Protein AF-A0A0F9IFH1-F1 (afdb_monomer_lite)

Sequence (133 aa):
VVKNIKHHQIDKEGKDSYKFTESGASYSIIKNNNNDYGIFLNVNEDNLKKIVNWVHQGPIQIDILLTEGFRTLDHPTTLCVRNLDEIEQQLNKNVKLISGIICSKNINTNTFSNLPILDIEKNFFKFKDLFQI

Secondary structure (DSSP, 8-state):
-EE---SS-SS-TTSHHHHHHHTT-SEEEEE-TT--EEEEE--SS--HHHHHHHHHTSSS--S---EES-TTSSS-EEEE-SSSHHHHHH--TTEEEEESGGGGS--S-SEETTEEB--TTT-HHHHHHHHT-

Structure (mmCIF, N/CA/C/O backbone):
data_AF-A0A0F9IFH1-F1
#
_entry.id   AF-A0A0F9IFH1-F1
#
loop_
_atom_site.group_PDB
_atom_site.id
_atom_site.type_symbol
_atom_site.label_atom_id
_atom_site.label_alt_id
_atom_site.label_comp_id
_atom_site.label_asym_id
_atom_site.label_entity_id
_atom_site.label_seq_id
_atom_site.pdbx_PDB_ins_code
_atom_site.Cartn_x
_atom_site.Cartn_y
_atom_site.Cartn_z
_atom_site.occupancy
_atom_site.B_iso_or_equiv
_atom_site.auth_seq_id
_atom_site.auth_comp_id
_atom_site.auth_asym_id
_atom_site.auth_atom_id
_atom_site.pdbx_PDB_model_num
ATOM 1 N N . VAL A 1 1 ? 3.547 -5.161 -2.257 1.00 89.81 1 VAL A N 1
ATOM 2 C CA . VAL A 1 1 ? 3.109 -3.845 -1.724 1.00 89.81 1 VAL A CA 1
ATOM 3 C C . VAL A 1 1 ? 3.139 -2.837 -2.858 1.00 89.81 1 VAL A C 1
ATOM 5 O O . VAL A 1 1 ? 4.064 -2.900 -3.656 1.00 89.81 1 VAL A O 1
ATOM 8 N N . VAL A 1 2 ? 2.166 -1.931 -2.939 1.00 90.50 2 VAL A N 1
ATOM 9 C CA . VAL A 1 2 ? 2.166 -0.807 -3.892 1.00 90.50 2 VAL A CA 1
ATOM 10 C C . VAL A 1 2 ? 2.053 0.491 -3.104 1.00 90.50 2 VAL A C 1
ATOM 12 O O . VAL A 1 2 ? 1.183 0.623 -2.247 1.00 90.50 2 VAL A O 1
ATOM 15 N N . LYS A 1 3 ? 2.914 1.465 -3.398 1.00 91.69 3 LYS A N 1
ATOM 16 C CA . LYS A 1 3 ? 2.944 2.758 -2.713 1.00 91.69 3 LYS A CA 1
ATOM 17 C C . LYS A 1 3 ? 2.772 3.895 -3.708 1.00 91.69 3 LYS A C 1
ATOM 19 O O . LYS A 1 3 ? 3.473 3.942 -4.713 1.00 91.69 3 LYS A O 1
ATOM 24 N N . ASN A 1 4 ? 1.873 4.823 -3.401 1.00 89.19 4 ASN A N 1
ATOM 25 C CA . ASN A 1 4 ? 1.722 6.062 -4.148 1.00 89.19 4 ASN A CA 1
ATOM 26 C C . ASN A 1 4 ? 2.716 7.112 -3.628 1.00 89.19 4 ASN A C 1
ATOM 28 O O . ASN A 1 4 ? 2.602 7.569 -2.488 1.00 89.19 4 ASN A O 1
ATOM 32 N N . ILE A 1 5 ? 3.683 7.501 -4.457 1.00 88.38 5 ILE A N 1
ATOM 33 C CA . ILE A 1 5 ? 4.669 8.536 -4.132 1.00 88.38 5 ILE A CA 1
ATOM 34 C C . ILE A 1 5 ? 4.238 9.837 -4.818 1.00 88.38 5 ILE A C 1
ATOM 36 O O . ILE A 1 5 ? 4.383 9.982 -6.025 1.00 88.38 5 ILE A O 1
ATOM 40 N N . LYS A 1 6 ? 3.707 10.792 -4.042 1.00 81.06 6 LYS A N 1
ATOM 41 C CA . LYS A 1 6 ? 3.154 12.053 -4.580 1.00 81.06 6 LYS A CA 1
ATOM 42 C C . LYS A 1 6 ? 4.153 13.203 -4.706 1.00 81.06 6 LYS A C 1
ATOM 44 O O . LYS A 1 6 ? 3.959 14.083 -5.533 1.00 81.06 6 LYS A O 1
ATOM 49 N N . HIS A 1 7 ? 5.169 13.244 -3.844 1.00 79.75 7 HIS A N 1
ATOM 50 C CA . HIS A 1 7 ? 5.979 14.456 -3.640 1.00 79.75 7 HIS A CA 1
ATOM 51 C C . HIS A 1 7 ? 7.437 14.325 -4.085 1.00 79.75 7 HIS A C 1
ATOM 53 O O . HIS A 1 7 ? 8.161 15.318 -4.097 1.00 79.75 7 HIS A O 1
ATOM 59 N N . HIS A 1 8 ? 7.884 13.120 -4.441 1.00 83.25 8 HIS A N 1
ATOM 60 C CA . HIS A 1 8 ? 9.275 12.856 -4.795 1.00 83.25 8 HIS A CA 1
ATOM 61 C C . HIS A 1 8 ? 9.353 11.964 -6.030 1.00 83.25 8 HIS A C 1
ATOM 63 O O . HIS A 1 8 ? 8.489 11.118 -6.248 1.00 83.25 8 HIS A O 1
ATOM 69 N N . GLN A 1 9 ? 10.404 12.145 -6.824 1.00 81.62 9 GLN A N 1
ATOM 70 C CA . GLN A 1 9 ? 10.691 11.257 -7.945 1.00 81.62 9 GLN A CA 1
ATOM 71 C C . GLN A 1 9 ? 11.166 9.893 -7.431 1.00 81.62 9 GLN A C 1
ATOM 73 O O . GLN A 1 9 ? 11.900 9.812 -6.441 1.00 81.62 9 GLN A O 1
ATOM 78 N N . ILE A 1 10 ? 10.718 8.830 -8.103 1.00 85.88 10 ILE A N 1
ATOM 79 C CA . ILE A 1 10 ? 11.100 7.445 -7.793 1.00 85.88 10 ILE A CA 1
ATOM 80 C C . ILE A 1 10 ? 12.553 7.196 -8.203 1.00 85.88 10 ILE A C 1
ATOM 82 O O . ILE A 1 10 ? 13.317 6.607 -7.442 1.00 85.88 10 ILE A O 1
ATOM 86 N N . ASP A 1 11 ? 12.924 7.677 -9.387 1.00 88.50 11 ASP A N 1
ATOM 87 C CA . ASP A 1 11 ? 14.278 7.598 -9.922 1.00 88.50 11 ASP A CA 1
ATOM 88 C C . ASP A 1 11 ? 14.946 8.978 -9.933 1.00 88.50 11 ASP A C 1
ATOM 90 O O . ASP A 1 11 ? 14.267 10.000 -9.822 1.00 88.50 11 ASP A O 1
ATOM 94 N N . LYS A 1 12 ? 16.277 9.014 -10.027 1.00 88.62 12 LYS A N 1
ATOM 95 C CA . LYS A 1 12 ? 17.066 10.248 -9.933 1.00 88.62 12 LYS A CA 1
ATOM 96 C C . LYS A 1 12 ? 18.144 10.329 -11.000 1.00 88.62 12 LYS A C 1
ATOM 98 O O . LYS A 1 12 ? 18.714 9.321 -11.418 1.00 88.62 12 LYS A O 1
ATOM 103 N N . GLU A 1 13 ? 18.491 11.565 -11.335 1.00 88.06 13 GLU A N 1
ATOM 104 C CA . GLU A 1 13 ? 19.612 11.877 -12.211 1.00 88.06 13 GLU A CA 1
ATOM 105 C C . GLU A 1 13 ? 20.908 11.191 -11.743 1.00 88.06 13 GLU A C 1
ATOM 107 O O . GLU A 1 13 ? 21.209 11.103 -10.549 1.00 88.06 13 GLU A O 1
ATOM 112 N N . GLY A 1 14 ? 21.656 10.649 -12.705 1.00 87.81 14 GLY A N 1
ATOM 113 C CA . GLY A 1 14 ? 22.877 9.876 -12.465 1.00 87.81 14 GLY A CA 1
ATOM 114 C C . GLY A 1 14 ? 22.683 8.356 -12.422 1.00 87.81 14 GLY A C 1
ATOM 115 O O . GLY A 1 14 ? 23.678 7.632 -12.441 1.00 87.81 14 GLY A O 1
ATOM 116 N N . LYS A 1 15 ? 21.442 7.848 -12.414 1.00 90.25 15 LYS A N 1
ATOM 117 C CA . LYS A 1 15 ? 21.144 6.414 -12.585 1.00 90.25 15 LYS A CA 1
ATOM 118 C C . LYS A 1 15 ? 20.951 6.047 -14.056 1.00 90.25 15 LYS A C 1
ATOM 120 O O . LYS A 1 15 ? 20.501 6.864 -14.857 1.00 90.25 15 LYS A O 1
ATOM 125 N N . ASP A 1 16 ? 21.274 4.807 -14.414 1.00 90.62 16 ASP A N 1
ATOM 126 C CA . ASP A 1 16 ? 21.099 4.327 -15.792 1.00 90.62 16 ASP A CA 1
ATOM 127 C C . ASP A 1 16 ? 19.617 4.254 -16.182 1.00 90.62 16 ASP A C 1
ATOM 129 O O . ASP A 1 16 ? 19.250 4.694 -17.268 1.00 90.62 16 ASP A O 1
ATOM 133 N N . SER A 1 17 ? 18.749 3.818 -15.265 1.00 91.44 17 SER A N 1
ATOM 134 C CA . SER A 1 17 ? 17.288 3.832 -15.434 1.00 91.44 17 SER A CA 1
ATOM 135 C C . SER A 1 17 ? 16.732 5.232 -15.731 1.00 91.44 17 SER A C 1
ATOM 137 O O . SER A 1 17 ? 15.849 5.385 -16.582 1.00 91.44 17 SER A O 1
ATOM 139 N N . TYR A 1 18 ? 17.318 6.265 -15.121 1.00 92.44 18 TYR A N 1
ATOM 140 C CA . TYR A 1 18 ? 16.954 7.653 -15.377 1.00 92.44 18 TYR A CA 1
ATOM 141 C C . TYR A 1 18 ? 17.364 8.062 -16.794 1.00 92.44 18 TYR A C 1
ATOM 143 O O . TYR A 1 18 ? 16.540 8.565 -17.553 1.00 92.44 18 TYR A O 1
ATOM 151 N N . LYS A 1 19 ? 18.603 7.753 -17.205 1.00 93.56 19 LYS A N 1
ATOM 152 C CA . LYS A 1 19 ? 19.089 8.033 -18.569 1.00 93.56 19 LYS A CA 1
ATOM 153 C C . LYS A 1 19 ? 18.260 7.331 -19.643 1.00 93.56 19 LYS A C 1
ATOM 155 O O . LYS A 1 19 ? 18.017 7.920 -20.694 1.00 93.56 19 LYS A O 1
ATOM 160 N N . PHE A 1 20 ? 17.823 6.093 -19.403 1.00 94.12 20 PHE A N 1
ATOM 161 C CA . PHE A 1 20 ? 16.949 5.375 -20.335 1.00 94.12 20 PHE A CA 1
ATOM 162 C C . PHE A 1 20 ? 15.615 6.100 -20.512 1.00 94.12 20 PHE A C 1
ATOM 164 O O . PHE A 1 20 ? 15.165 6.285 -21.641 1.00 94.12 20 PHE A O 1
ATOM 171 N N . THR A 1 21 ? 15.025 6.557 -19.406 1.00 90.19 21 THR A N 1
ATOM 172 C CA . THR A 1 21 ? 13.766 7.313 -19.415 1.00 90.19 21 THR A CA 1
ATOM 173 C C . THR A 1 21 ? 13.918 8.638 -20.166 1.00 90.19 21 THR A C 1
ATOM 175 O O . THR A 1 21 ? 13.134 8.906 -21.072 1.00 90.19 21 THR A O 1
ATOM 178 N N . GLU A 1 22 ? 14.968 9.413 -19.872 1.00 92.00 22 GLU A N 1
ATOM 179 C CA . GLU A 1 22 ? 15.284 10.673 -20.572 1.00 92.00 22 GLU A CA 1
ATOM 180 C C . GLU A 1 22 ? 15.545 10.465 -22.072 1.00 92.00 22 GLU A C 1
ATOM 182 O O . GLU A 1 22 ? 15.217 11.315 -22.895 1.00 92.00 22 GLU A O 1
ATOM 187 N N . SER A 1 23 ? 16.081 9.302 -22.451 1.00 93.44 23 SER A N 1
ATOM 188 C CA . SER A 1 23 ? 16.292 8.922 -23.856 1.00 93.44 23 SER A CA 1
ATOM 189 C C . SER A 1 23 ? 15.005 8.467 -24.565 1.00 93.44 23 SER A C 1
ATOM 191 O O . SER A 1 23 ? 15.058 8.051 -25.722 1.00 93.44 23 SER A O 1
ATOM 193 N N . GLY A 1 24 ? 13.851 8.524 -23.892 1.00 92.00 24 GLY A N 1
ATOM 194 C CA . GLY A 1 24 ? 12.538 8.199 -24.452 1.00 92.00 24 GLY A CA 1
ATOM 195 C C . GLY A 1 24 ? 12.094 6.747 -24.266 1.00 92.00 24 GLY A C 1
ATOM 196 O O . GLY A 1 24 ? 11.102 6.337 -24.871 1.00 92.00 24 GLY A O 1
ATOM 197 N N . ALA A 1 25 ? 12.784 5.950 -23.444 1.00 92.38 25 ALA A N 1
ATOM 198 C CA . ALA A 1 25 ? 12.334 4.592 -23.161 1.00 92.38 25 ALA A CA 1
ATOM 199 C C . ALA A 1 25 ? 10.997 4.617 -22.401 1.00 92.38 25 ALA A C 1
ATOM 201 O O . ALA A 1 25 ? 10.884 5.187 -21.316 1.00 92.38 25 ALA A O 1
ATOM 202 N N . SER A 1 26 ? 9.981 3.941 -22.941 1.00 90.25 26 SER A N 1
ATOM 203 C CA . SER A 1 26 ? 8.702 3.744 -22.240 1.00 90.25 26 SER A CA 1
ATOM 204 C C . SER A 1 26 ? 8.818 2.750 -21.078 1.00 90.25 26 SER A C 1
ATOM 206 O O . SER A 1 26 ? 7.954 2.698 -20.202 1.00 90.25 26 SER A O 1
ATOM 208 N N . TYR A 1 27 ? 9.876 1.938 -21.080 1.00 90.12 27 TYR A N 1
ATOM 209 C CA . TYR A 1 27 ? 10.105 0.875 -20.117 1.00 90.12 27 TYR A CA 1
ATOM 210 C C . TYR A 1 27 ? 11.593 0.556 -19.986 1.00 90.12 27 TYR A C 1
ATOM 212 O O . TYR A 1 27 ? 12.308 0.519 -20.988 1.00 90.12 27 TYR A O 1
ATOM 220 N N . SER A 1 28 ? 12.050 0.264 -18.769 1.00 92.81 28 SER A N 1
ATOM 221 C CA . SER A 1 28 ? 13.378 -0.302 -18.536 1.00 92.81 28 SER A CA 1
ATOM 222 C C . SER A 1 28 ? 13.371 -1.342 -17.418 1.00 92.81 28 SER A C 1
ATOM 224 O O . SER A 1 28 ? 12.612 -1.247 -16.450 1.00 92.81 28 SER A O 1
ATOM 226 N N . ILE A 1 29 ? 14.243 -2.341 -17.566 1.00 92.19 29 ILE A N 1
ATOM 227 C CA . ILE A 1 29 ? 14.545 -3.337 -16.538 1.00 92.19 29 ILE A CA 1
ATOM 228 C C . ILE A 1 29 ? 16.018 -3.207 -16.187 1.00 92.19 29 ILE A C 1
ATOM 230 O O . ILE A 1 29 ? 16.873 -3.235 -17.072 1.00 92.19 29 ILE A O 1
ATOM 234 N N . ILE A 1 30 ? 16.311 -3.119 -14.895 1.00 92.62 30 ILE A N 1
ATOM 235 C CA . ILE A 1 30 ? 17.670 -3.190 -14.365 1.00 92.62 30 ILE A CA 1
ATOM 236 C C . ILE A 1 30 ? 17.804 -4.395 -13.440 1.00 92.62 30 ILE A C 1
ATOM 238 O O . ILE A 1 30 ? 16.858 -4.774 -12.750 1.00 92.62 30 ILE A O 1
ATOM 242 N N . LYS A 1 31 ? 18.998 -4.984 -13.417 1.00 93.88 31 LYS A N 1
ATOM 243 C CA . LYS A 1 31 ? 19.378 -6.072 -12.517 1.00 93.88 31 LYS A CA 1
ATOM 244 C C . LYS A 1 31 ? 20.736 -5.746 -11.915 1.00 93.88 31 LYS A C 1
ATOM 246 O O . LYS A 1 31 ? 21.649 -5.384 -12.653 1.00 93.88 31 LYS A O 1
ATOM 251 N N . ASN A 1 32 ? 20.887 -5.900 -10.604 1.00 92.44 32 ASN A N 1
ATOM 252 C CA . ASN A 1 32 ? 22.193 -5.782 -9.954 1.00 92.44 32 ASN A CA 1
ATOM 253 C C . ASN A 1 32 ? 22.831 -7.164 -9.684 1.00 92.44 32 ASN A C 1
ATOM 255 O O . ASN A 1 32 ? 22.258 -8.226 -9.961 1.00 92.44 32 ASN A O 1
ATOM 259 N N . ASN A 1 33 ? 24.037 -7.151 -9.114 1.00 95.00 33 ASN A N 1
ATOM 260 C CA . ASN A 1 33 ? 24.780 -8.371 -8.777 1.00 95.00 33 ASN A CA 1
ATOM 261 C C . ASN A 1 33 ? 24.158 -9.169 -7.618 1.00 95.00 33 ASN A C 1
ATOM 263 O O . ASN A 1 33 ? 24.457 -10.350 -7.475 1.00 95.00 33 ASN A O 1
ATOM 267 N N . ASN A 1 34 ? 23.257 -8.560 -6.845 1.00 95.75 34 ASN A N 1
ATOM 268 C CA . ASN A 1 34 ? 22.519 -9.215 -5.764 1.00 95.75 34 ASN A CA 1
ATOM 269 C C . ASN A 1 34 ? 21.222 -9.884 -6.256 1.00 95.75 34 ASN A C 1
ATOM 271 O O . ASN A 1 34 ? 20.474 -10.428 -5.452 1.00 95.75 34 ASN A O 1
ATOM 275 N N . ASN A 1 35 ? 20.968 -9.879 -7.572 1.00 90.94 35 ASN A N 1
ATOM 276 C CA . ASN A 1 35 ? 19.716 -10.326 -8.190 1.00 90.94 35 ASN A CA 1
ATOM 277 C C . ASN A 1 35 ? 18.491 -9.499 -7.774 1.00 90.94 35 ASN A C 1
ATOM 279 O O . ASN A 1 35 ? 17.366 -9.990 -7.856 1.00 90.94 35 ASN A O 1
ATOM 283 N N . ASP A 1 36 ? 18.696 -8.236 -7.403 1.00 91.50 36 ASP A N 1
ATOM 284 C CA . ASP A 1 36 ? 17.603 -7.282 -7.274 1.00 91.50 36 ASP A CA 1
ATOM 285 C C . ASP A 1 36 ? 17.218 -6.785 -8.664 1.00 91.50 36 ASP A C 1
ATOM 287 O O . ASP A 1 36 ? 18.080 -6.38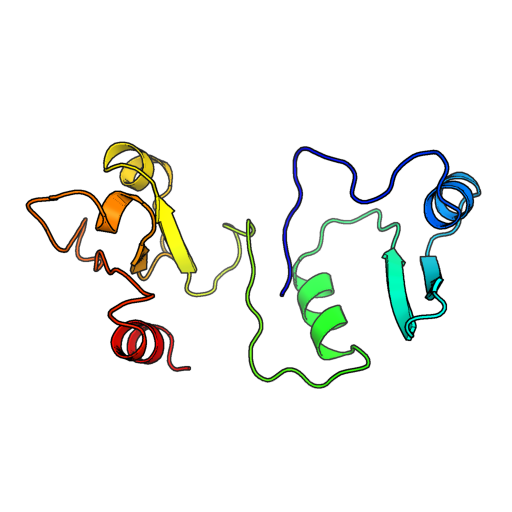2 -9.456 1.00 91.50 36 ASP A O 1
ATOM 291 N N . TYR A 1 37 ? 15.917 -6.794 -8.938 1.00 91.50 37 TYR A N 1
ATOM 292 C CA . TYR A 1 37 ? 15.345 -6.305 -10.185 1.00 91.50 37 TYR A CA 1
ATOM 293 C C . TYR A 1 37 ? 14.610 -4.991 -9.937 1.00 91.50 37 TYR A C 1
ATOM 295 O O . TYR A 1 37 ? 13.807 -4.877 -9.011 1.00 91.50 37 TYR A O 1
ATOM 303 N N . GLY A 1 38 ? 14.873 -4.006 -10.790 1.00 91.31 38 GLY A N 1
ATOM 304 C CA . GLY A 1 38 ? 14.128 -2.755 -10.857 1.00 91.31 38 GLY A CA 1
ATOM 305 C C . GLY A 1 38 ? 13.381 -2.684 -12.177 1.00 91.31 38 GLY A C 1
ATOM 306 O O . GLY A 1 38 ? 13.966 -2.927 -13.231 1.00 91.31 38 GLY A O 1
ATOM 307 N N . ILE A 1 39 ? 12.096 -2.355 -12.116 1.00 90.25 39 ILE A N 1
ATOM 308 C CA . ILE A 1 39 ? 11.262 -2.146 -13.293 1.00 90.25 39 ILE A CA 1
ATOM 309 C C . ILE A 1 39 ? 10.767 -0.703 -13.263 1.00 90.25 39 ILE A C 1
ATOM 311 O O . ILE A 1 39 ? 10.079 -0.310 -12.322 1.00 90.25 39 ILE A O 1
ATOM 315 N N . PHE A 1 40 ? 11.095 0.065 -14.300 1.00 90.62 40 PHE A N 1
ATOM 316 C CA . PHE A 1 40 ? 10.643 1.445 -14.459 1.00 90.62 40 PHE A CA 1
ATOM 317 C C . PHE A 1 40 ? 9.737 1.538 -15.677 1.00 90.62 40 PHE A C 1
ATOM 319 O O . PHE A 1 40 ? 10.102 1.131 -16.779 1.00 90.62 40 PHE A O 1
ATOM 326 N N . LEU A 1 41 ? 8.540 2.068 -15.456 1.00 88.06 41 LEU A N 1
ATOM 327 C CA . LEU A 1 41 ? 7.501 2.247 -16.459 1.00 88.06 41 LEU A CA 1
ATOM 328 C C . LEU A 1 41 ? 7.233 3.744 -16.586 1.00 88.06 41 LEU A C 1
ATOM 330 O O . LEU A 1 41 ? 6.882 4.384 -15.594 1.00 88.06 41 LEU A O 1
ATOM 334 N N . ASN A 1 42 ? 7.374 4.287 -17.792 1.00 85.62 42 ASN A N 1
ATOM 335 C CA . ASN A 1 42 ? 6.953 5.649 -18.089 1.00 85.62 42 ASN A CA 1
ATOM 336 C C . ASN A 1 42 ? 5.556 5.595 -18.714 1.00 85.62 42 ASN A C 1
ATOM 338 O O . ASN A 1 42 ? 5.388 5.171 -19.859 1.00 85.62 42 ASN A O 1
ATOM 342 N N . VAL A 1 43 ? 4.542 5.944 -17.924 1.00 82.00 43 VAL A N 1
ATOM 343 C CA . VAL A 1 43 ? 3.130 5.771 -18.279 1.00 82.00 43 VAL A CA 1
ATOM 344 C C . VAL A 1 43 ? 2.436 7.120 -18.212 1.00 82.00 43 VAL A C 1
ATOM 346 O O . VAL A 1 43 ? 2.424 7.765 -17.170 1.00 82.00 43 VAL A O 1
ATOM 349 N N . ASN A 1 44 ? 1.809 7.519 -19.316 1.00 74.25 44 ASN A N 1
ATOM 350 C CA . ASN A 1 44 ? 1.144 8.821 -19.432 1.00 74.25 44 ASN A CA 1
ATOM 351 C C . ASN A 1 44 ? -0.246 8.865 -18.770 1.00 74.25 44 ASN A C 1
ATOM 353 O O . ASN A 1 44 ? -0.895 9.907 -18.772 1.00 74.25 44 ASN A O 1
ATOM 357 N N . GLU A 1 45 ? -0.723 7.745 -18.222 1.00 76.81 45 GLU A N 1
ATOM 358 C CA . GLU A 1 45 ? -2.040 7.634 -17.595 1.00 76.81 45 GLU A CA 1
ATOM 359 C C . GLU A 1 45 ? -1.923 7.080 -16.176 1.00 76.81 45 GLU A C 1
ATOM 361 O O . GLU A 1 45 ? -1.466 5.950 -15.977 1.00 76.81 45 GLU A O 1
ATOM 366 N N . ASP A 1 46 ? -2.428 7.837 -15.201 1.00 72.12 46 ASP A N 1
ATOM 367 C CA . ASP A 1 46 ? -2.643 7.336 -13.846 1.00 72.12 46 ASP A CA 1
ATOM 368 C C . ASP A 1 46 ? -3.890 6.443 -13.826 1.00 72.12 46 ASP A C 1
ATOM 370 O O . ASP A 1 46 ? -5.030 6.907 -13.744 1.00 72.12 46 ASP A O 1
ATOM 374 N N . ASN A 1 47 ? -3.679 5.134 -13.966 1.00 75.06 47 ASN A N 1
ATOM 375 C CA . ASN A 1 47 ? -4.751 4.154 -13.890 1.00 75.06 47 ASN A CA 1
ATOM 376 C C . ASN A 1 47 ? -4.413 3.072 -12.870 1.00 75.06 47 ASN A C 1
ATOM 378 O O . ASN A 1 47 ? -3.780 2.058 -13.157 1.00 75.06 47 ASN A O 1
ATOM 382 N N . LEU A 1 48 ? -4.923 3.271 -11.664 1.00 76.56 48 LEU A N 1
ATOM 383 C CA . LEU A 1 48 ? -4.717 2.372 -10.543 1.00 76.56 48 LEU A CA 1
ATOM 384 C C . LEU A 1 48 ? -5.200 0.932 -10.784 1.00 76.56 48 LEU A C 1
ATOM 386 O O . LEU A 1 48 ? -4.581 -0.009 -10.290 1.00 76.56 48 LEU A O 1
ATOM 390 N N . LYS A 1 49 ? -6.252 0.731 -11.591 1.00 80.19 49 LYS A N 1
ATOM 391 C CA . LYS A 1 49 ? -6.685 -0.622 -11.985 1.00 80.19 49 LYS A CA 1
ATOM 392 C C . LYS A 1 49 ? -5.604 -1.326 -12.808 1.00 80.19 49 LYS A C 1
ATOM 394 O O . LYS A 1 49 ? -5.407 -2.526 -12.642 1.00 80.19 49 LYS A O 1
ATOM 399 N N . LYS A 1 50 ? -4.866 -0.587 -13.649 1.00 85.25 50 LYS A N 1
ATOM 400 C CA . LYS A 1 50 ? -3.715 -1.140 -14.381 1.00 85.25 50 LYS A CA 1
ATOM 401 C C . LYS A 1 50 ? -2.614 -1.572 -13.416 1.00 85.25 50 LYS A C 1
ATOM 403 O O . LYS A 1 50 ? -2.095 -2.663 -13.588 1.00 85.25 50 LYS A O 1
ATOM 408 N N . ILE A 1 51 ? -2.323 -0.788 -12.374 1.00 86.56 51 ILE A N 1
ATOM 409 C CA . ILE A 1 51 ? -1.298 -1.146 -11.378 1.00 86.56 51 ILE A CA 1
ATOM 410 C C . ILE A 1 51 ? -1.645 -2.462 -10.673 1.00 86.56 51 ILE A C 1
ATOM 412 O O . ILE A 1 51 ? -0.795 -3.344 -10.584 1.00 86.56 51 ILE A O 1
ATOM 416 N N . VAL A 1 52 ? -2.891 -2.630 -10.217 1.00 84.50 52 VAL A N 1
ATOM 417 C CA . VAL A 1 52 ? -3.340 -3.892 -9.597 1.00 84.50 52 VAL A CA 1
ATOM 418 C C . VAL A 1 52 ? -3.188 -5.062 -10.574 1.00 84.50 52 VAL A C 1
ATOM 420 O O . VAL A 1 52 ? -2.640 -6.100 -10.207 1.00 84.50 52 VAL A O 1
ATOM 423 N N . ASN A 1 53 ? -3.589 -4.873 -11.835 1.00 87.12 53 ASN A N 1
ATOM 424 C CA . ASN A 1 53 ? -3.431 -5.891 -12.872 1.00 87.12 53 ASN A CA 1
ATOM 425 C C . ASN A 1 53 ? -1.958 -6.227 -13.144 1.00 87.12 53 ASN A C 1
ATOM 427 O O . ASN A 1 53 ? -1.634 -7.401 -13.291 1.00 87.12 53 ASN A O 1
ATOM 431 N N . TRP A 1 54 ? -1.060 -5.238 -13.180 1.00 87.94 54 TRP A N 1
ATOM 432 C CA . TRP A 1 54 ? 0.376 -5.464 -13.377 1.00 87.94 54 TRP A CA 1
ATOM 433 C C . TRP A 1 54 ? 0.990 -6.273 -12.246 1.00 87.94 54 TRP A C 1
ATOM 435 O O . TRP A 1 54 ? 1.808 -7.146 -12.506 1.00 87.94 54 TRP A O 1
ATOM 445 N N . VAL A 1 55 ? 0.586 -6.012 -11.001 1.00 89.06 55 VAL A N 1
ATOM 446 C CA . VAL A 1 55 ? 1.052 -6.809 -9.863 1.00 89.06 55 VAL A CA 1
ATOM 447 C C . VAL A 1 55 ? 0.540 -8.244 -9.976 1.00 89.06 55 VAL A C 1
ATOM 449 O O . VAL A 1 55 ? 1.317 -9.173 -9.790 1.00 89.06 55 VAL A O 1
ATOM 452 N N . HIS A 1 56 ? -0.732 -8.437 -10.333 1.00 87.25 56 HIS A N 1
ATOM 453 C CA . HIS A 1 56 ? -1.3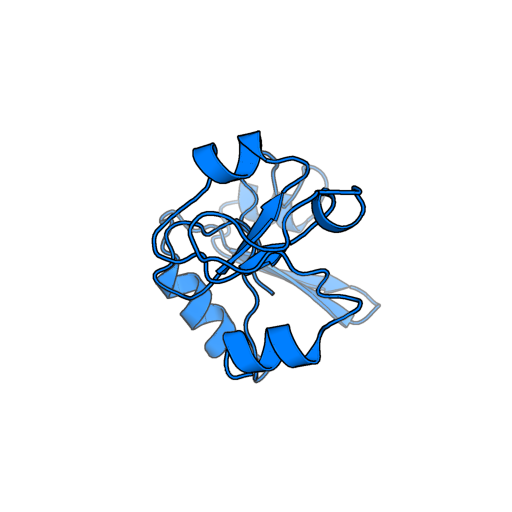21 -9.770 -10.491 1.00 87.25 56 HIS A CA 1
ATOM 454 C C . HIS A 1 56 ? -0.709 -10.567 -11.658 1.00 87.25 56 HIS A C 1
ATOM 456 O O . HIS A 1 56 ? -0.565 -11.781 -11.577 1.00 87.25 56 HIS A O 1
ATOM 462 N N . GLN A 1 57 ? -0.370 -9.900 -12.762 1.00 88.75 57 GLN A N 1
ATOM 463 C CA . GLN A 1 57 ? 0.303 -10.500 -13.924 1.00 88.75 57 GLN A CA 1
ATOM 464 C C . GLN A 1 57 ? 1.826 -10.565 -13.758 1.00 88.75 57 GLN A C 1
ATOM 466 O O . GLN A 1 57 ? 2.530 -10.997 -14.672 1.00 88.75 57 GLN A O 1
ATOM 471 N N . GLY A 1 58 ? 2.338 -10.087 -12.624 1.00 86.25 58 GLY A N 1
ATOM 472 C CA . GLY A 1 58 ? 3.756 -10.047 -12.336 1.00 86.25 58 GLY A CA 1
ATOM 473 C C . GLY A 1 58 ? 4.376 -11.445 -12.265 1.00 86.25 58 GLY A C 1
ATOM 474 O O . GLY A 1 58 ? 3.679 -12.458 -12.212 1.00 86.25 58 GLY A O 1
ATOM 475 N N . PRO A 1 59 ? 5.714 -11.519 -12.217 1.00 84.69 59 PRO A N 1
ATOM 476 C CA . PRO A 1 59 ? 6.439 -12.790 -12.228 1.00 84.69 59 PRO A CA 1
ATOM 477 C C . PRO A 1 59 ? 6.268 -13.615 -10.942 1.00 84.69 59 PRO A C 1
ATOM 479 O O . PRO A 1 59 ? 6.785 -14.726 -10.858 1.00 84.69 59 PRO A O 1
ATOM 482 N N . ILE A 1 60 ? 5.597 -13.068 -9.926 1.00 87.19 60 ILE A N 1
ATOM 483 C CA . ILE A 1 60 ? 5.447 -13.670 -8.604 1.00 87.19 60 ILE A CA 1
ATOM 484 C C . ILE A 1 60 ? 3.959 -13.706 -8.268 1.00 87.19 60 ILE A C 1
ATOM 486 O O . ILE A 1 60 ? 3.292 -12.672 -8.290 1.00 87.19 60 ILE A O 1
ATOM 490 N N . GLN A 1 61 ? 3.458 -14.892 -7.926 1.00 89.19 61 GLN A N 1
ATOM 491 C CA . GLN A 1 61 ? 2.109 -15.053 -7.397 1.00 89.19 61 GLN A CA 1
ATOM 492 C C . GLN A 1 61 ? 2.004 -14.364 -6.033 1.00 89.19 61 GLN A C 1
ATOM 494 O O . GLN A 1 61 ? 2.868 -14.539 -5.174 1.00 89.19 61 GLN A O 1
ATOM 499 N N . ILE A 1 62 ? 0.942 -13.584 -5.840 1.00 91.00 62 ILE A N 1
ATOM 500 C CA . ILE A 1 62 ? 0.689 -12.854 -4.598 1.00 91.00 62 ILE A CA 1
ATOM 501 C C . ILE A 1 62 ? -0.606 -13.331 -3.943 1.00 91.00 62 ILE A C 1
ATOM 503 O O . ILE A 1 62 ? -1.635 -13.433 -4.604 1.00 91.00 62 ILE A O 1
ATOM 507 N N . ASP A 1 63 ? -0.566 -13.559 -2.632 1.00 90.88 63 ASP A N 1
ATOM 508 C CA . ASP A 1 63 ? -1.765 -13.884 -1.846 1.00 90.88 63 ASP A CA 1
ATOM 509 C C . ASP A 1 63 ? -2.448 -12.617 -1.313 1.00 90.88 63 ASP A C 1
ATOM 511 O O . ASP A 1 63 ? -3.672 -12.521 -1.264 1.00 90.88 63 ASP A O 1
ATOM 515 N N . ILE A 1 64 ? -1.649 -11.612 -0.929 1.00 91.00 64 ILE A N 1
ATOM 516 C CA . ILE A 1 64 ? -2.125 -10.365 -0.319 1.00 91.00 64 ILE A CA 1
ATOM 517 C C . ILE A 1 64 ? -1.435 -9.163 -0.966 1.00 91.00 64 ILE A C 1
ATOM 519 O O . ILE A 1 64 ? -0.206 -9.083 -1.048 1.00 91.00 64 ILE A O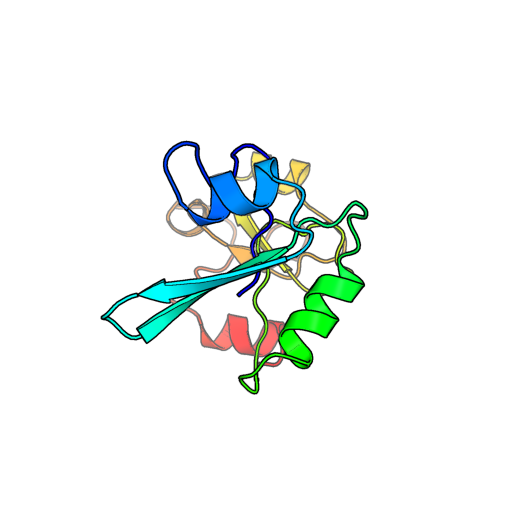 1
ATOM 523 N N . LEU A 1 65 ? -2.238 -8.171 -1.361 1.00 91.25 65 LEU A N 1
ATOM 524 C CA . LEU A 1 65 ? -1.766 -6.882 -1.855 1.00 91.25 65 LEU A CA 1
ATOM 525 C C . LEU A 1 65 ? -2.043 -5.771 -0.840 1.00 91.25 65 LEU A C 1
ATOM 527 O O . LEU A 1 65 ? -3.182 -5.360 -0.646 1.00 91.25 65 LEU A O 1
ATOM 531 N N . LEU A 1 66 ? -0.981 -5.231 -0.244 1.00 93.50 66 LEU A N 1
ATOM 532 C CA . LEU A 1 66 ? -1.061 -4.024 0.582 1.00 93.50 66 LEU A CA 1
ATOM 533 C C . LEU A 1 66 ? -0.793 -2.774 -0.258 1.00 93.50 66 LEU A C 1
ATOM 535 O O . LEU A 1 66 ? 0.175 -2.738 -1.028 1.00 93.50 66 LEU A O 1
ATOM 539 N N . THR A 1 67 ? -1.619 -1.744 -0.070 1.00 92.81 67 THR A N 1
ATOM 540 C CA . THR A 1 67 ? -1.522 -0.464 -0.783 1.00 92.81 67 THR A CA 1
ATOM 541 C C . THR A 1 67 ? -1.341 0.709 0.179 1.00 92.81 67 THR A C 1
ATOM 543 O O . THR A 1 67 ? -2.079 0.817 1.155 1.00 92.81 67 THR A O 1
ATOM 546 N N . GLU A 1 68 ? -0.431 1.634 -0.125 1.00 92.75 68 GLU A N 1
ATOM 547 C CA . GLU A 1 68 ? -0.195 2.861 0.647 1.00 92.75 68 GLU A CA 1
ATOM 548 C C . GLU A 1 68 ? -0.492 4.102 -0.213 1.00 92.75 68 GLU A C 1
ATOM 550 O O . GLU A 1 68 ? 0.010 4.228 -1.328 1.00 92.75 68 GLU A O 1
ATOM 555 N N . GLY A 1 69 ? -1.301 5.039 0.297 1.00 88.69 69 GLY A N 1
ATOM 556 C CA . GLY A 1 69 ? -1.550 6.341 -0.345 1.00 88.69 69 GLY A CA 1
ATOM 557 C C . GLY A 1 69 ? -2.678 6.386 -1.390 1.00 88.69 69 GLY A C 1
ATOM 558 O O . GLY A 1 69 ? -2.992 7.459 -1.910 1.00 88.69 69 GLY A O 1
ATOM 559 N N . PHE A 1 70 ? -3.345 5.264 -1.665 1.00 88.06 70 PHE A N 1
ATOM 560 C CA . PHE A 1 70 ? -4.432 5.152 -2.647 1.00 88.06 70 PHE A CA 1
ATOM 561 C C . PHE A 1 70 ? -5.830 5.300 -2.024 1.00 88.06 70 PHE A C 1
ATOM 563 O O . PHE A 1 70 ? -6.649 4.386 -2.055 1.00 88.06 70 PHE A O 1
ATOM 570 N N . ARG A 1 71 ? -6.128 6.476 -1.457 1.00 84.75 71 ARG A N 1
ATOM 571 C CA . ARG A 1 71 ? -7.383 6.729 -0.709 1.00 84.75 71 ARG A CA 1
ATOM 572 C C . ARG A 1 71 ? -8.672 6.610 -1.540 1.00 84.75 71 ARG A C 1
ATOM 574 O O . ARG A 1 71 ? -9.749 6.552 -0.959 1.00 84.75 71 ARG A O 1
ATOM 581 N N . THR A 1 72 ? -8.568 6.599 -2.867 1.00 83.75 72 THR A N 1
ATOM 582 C CA . THR A 1 72 ? -9.697 6.471 -3.803 1.00 83.75 72 THR A CA 1
ATOM 583 C C . THR A 1 72 ? -10.030 5.024 -4.171 1.00 83.75 72 THR A C 1
ATOM 585 O O . THR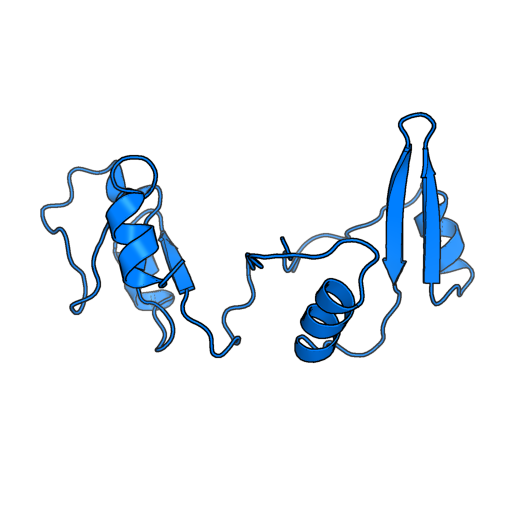 A 1 72 ? -11.023 4.802 -4.859 1.00 83.75 72 THR A O 1
ATOM 588 N N . LEU A 1 73 ? -9.239 4.037 -3.727 1.00 84.88 73 LEU A N 1
ATOM 589 C CA . LEU A 1 73 ? -9.570 2.623 -3.916 1.00 84.88 73 LEU A CA 1
ATOM 590 C C . LEU A 1 73 ? -10.820 2.257 -3.134 1.00 84.88 73 LEU A C 1
ATOM 592 O O . LEU A 1 73 ? -10.889 2.514 -1.934 1.00 84.88 73 LEU A O 1
ATOM 596 N N . ASP A 1 74 ? -11.759 1.594 -3.803 1.00 89.56 74 ASP A N 1
ATOM 597 C CA . ASP A 1 74 ? -12.974 1.043 -3.201 1.00 89.56 74 ASP A CA 1
ATOM 598 C C . ASP A 1 74 ? -12.688 -0.299 -2.509 1.00 89.56 74 ASP A C 1
ATOM 600 O O . ASP A 1 74 ? -13.254 -1.337 -2.834 1.00 89.56 74 ASP A O 1
ATOM 604 N N . HIS A 1 75 ? -11.734 -0.281 -1.577 1.00 90.38 75 HIS A N 1
ATOM 605 C CA . HIS A 1 75 ? -11.325 -1.430 -0.774 1.00 90.38 75 HIS A CA 1
ATOM 606 C C . HIS A 1 75 ? -11.179 -1.022 0.692 1.00 90.38 75 HIS A C 1
ATOM 608 O O . HIS A 1 75 ? -10.835 0.129 0.955 1.00 90.38 75 HIS A O 1
ATOM 614 N N . PRO A 1 76 ? -11.394 -1.938 1.655 1.00 94.44 76 PRO A N 1
ATOM 615 C CA . PRO A 1 76 ? -11.175 -1.657 3.069 1.00 94.44 76 PRO A CA 1
ATOM 616 C C . PRO A 1 76 ? -9.770 -1.118 3.347 1.00 94.44 76 PRO A C 1
ATOM 618 O O . PRO A 1 76 ? -8.781 -1.656 2.854 1.00 94.44 76 PRO A O 1
ATOM 621 N N . THR A 1 77 ? -9.673 -0.087 4.183 1.00 95.69 77 THR A N 1
ATOM 622 C CA . THR A 1 77 ? -8.402 0.551 4.544 1.00 95.69 77 THR A CA 1
ATOM 623 C C . THR A 1 77 ? -8.246 0.715 6.049 1.00 95.69 77 THR A C 1
ATOM 625 O O . THR A 1 77 ? -9.224 0.835 6.795 1.00 95.69 77 THR A O 1
ATOM 628 N N . THR A 1 78 ? -6.987 0.754 6.478 1.00 96.06 78 THR A N 1
ATOM 629 C CA . THR A 1 78 ? -6.590 1.251 7.795 1.00 96.06 78 THR A CA 1
ATOM 630 C C . THR A 1 78 ? -6.192 2.715 7.665 1.00 96.06 78 THR A C 1
ATOM 632 O O . THR A 1 78 ? -5.353 3.061 6.831 1.00 96.06 78 THR A O 1
ATOM 635 N N . LEU A 1 79 ? -6.760 3.573 8.508 1.00 96.12 79 LEU A N 1
ATOM 636 C CA . LEU A 1 79 ? -6.362 4.966 8.642 1.00 96.12 79 LEU A CA 1
ATOM 637 C C . LEU A 1 79 ? -5.287 5.091 9.730 1.00 96.12 79 LEU A C 1
ATOM 639 O O . LEU A 1 79 ? -5.573 4.949 10.918 1.00 96.12 79 LEU A O 1
ATOM 643 N N . CYS A 1 80 ? -4.046 5.348 9.320 1.00 95.19 80 CYS A N 1
ATOM 644 C CA . CYS A 1 80 ? -2.917 5.538 10.230 1.00 95.19 80 CYS A CA 1
ATOM 645 C C . CYS A 1 80 ? -2.763 7.021 10.594 1.00 95.19 80 CYS A C 1
ATOM 647 O O . CYS A 1 80 ? -2.451 7.828 9.720 1.00 95.19 80 CYS A O 1
ATOM 649 N N . VAL A 1 81 ? -2.949 7.377 11.867 1.00 94.94 81 VAL A N 1
ATOM 650 C CA . VAL A 1 81 ? -2.967 8.775 12.343 1.00 94.94 81 VAL A CA 1
ATOM 651 C C . VAL A 1 81 ? -2.136 8.977 13.604 1.00 94.94 81 VAL A C 1
ATOM 653 O O . VAL A 1 81 ? -1.811 8.035 14.337 1.00 94.94 81 VAL A O 1
ATOM 656 N N . ARG A 1 82 ? -1.790 10.237 13.876 1.00 93.00 82 ARG A N 1
ATOM 657 C CA . ARG A 1 82 ? -1.048 10.640 15.080 1.00 93.00 82 ARG A CA 1
ATOM 658 C C . ARG A 1 82 ? -1.931 11.212 16.181 1.00 93.00 82 ARG A C 1
ATOM 660 O O . ARG A 1 82 ? -1.530 11.196 17.347 1.00 93.00 82 ARG A O 1
ATOM 667 N N . ASN A 1 83 ? -3.080 11.777 15.839 1.00 90.50 83 ASN A N 1
ATOM 668 C CA . ASN A 1 83 ? -3.986 12.477 16.752 1.00 90.50 83 ASN A CA 1
ATOM 669 C C . ASN A 1 83 ? -5.442 12.335 16.269 1.00 90.50 83 ASN A C 1
ATOM 671 O O . ASN A 1 83 ? -5.685 11.791 15.194 1.00 90.50 83 ASN A O 1
ATOM 675 N N . LEU A 1 84 ? -6.394 12.773 17.099 1.00 89.19 84 LEU A N 1
ATOM 676 C CA . LEU A 1 84 ? -7.825 12.685 16.795 1.00 89.19 84 LEU A CA 1
ATOM 677 C C . LEU A 1 84 ? -8.224 13.617 15.639 1.00 89.19 84 LEU A C 1
ATOM 679 O O . LEU A 1 84 ? -8.991 13.201 14.778 1.00 89.19 84 LEU A O 1
ATOM 683 N N . ASP A 1 85 ? -7.646 14.817 15.569 1.00 90.31 85 ASP A N 1
ATOM 684 C CA . ASP A 1 85 ? -7.959 15.820 14.538 1.00 90.31 85 ASP A CA 1
ATOM 685 C C . ASP A 1 85 ? -7.673 15.305 13.114 1.00 90.31 85 ASP A C 1
ATOM 687 O O . ASP A 1 85 ? -8.429 15.553 12.174 1.00 90.31 85 ASP A O 1
ATOM 691 N N . GLU A 1 86 ? -6.603 14.521 12.949 1.00 92.56 86 GLU A N 1
ATOM 692 C CA . GLU A 1 86 ? -6.268 13.862 11.685 1.00 92.56 86 GLU A CA 1
ATOM 693 C C . GLU A 1 86 ? -7.326 12.837 11.248 1.00 92.56 86 GLU A C 1
ATOM 695 O O . GLU A 1 86 ? -7.454 12.597 10.046 1.00 92.56 86 GLU A O 1
ATOM 700 N N . ILE A 1 87 ? -8.076 12.235 12.182 1.00 90.94 87 ILE A N 1
ATOM 701 C CA . ILE A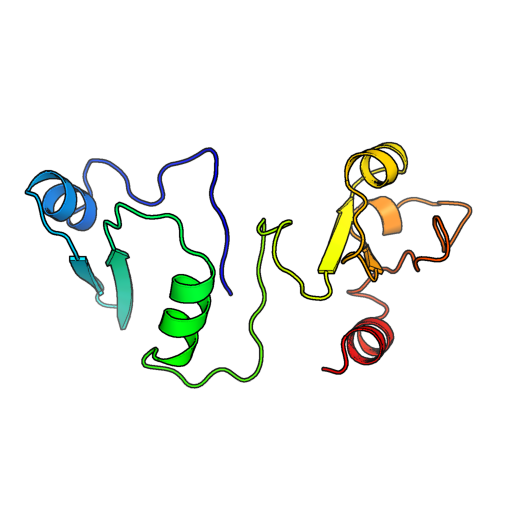 1 87 ? -9.123 11.259 11.853 1.00 90.94 87 ILE A CA 1
ATOM 702 C C . ILE A 1 87 ? -10.239 11.956 11.088 1.00 90.94 87 ILE A C 1
ATOM 704 O O . ILE A 1 87 ? -10.586 11.514 9.996 1.00 90.94 87 ILE A O 1
ATOM 708 N N . GLU A 1 88 ? -10.768 13.057 11.622 1.00 87.94 88 GLU A N 1
ATOM 709 C CA . GLU A 1 88 ? -11.899 13.782 11.029 1.00 87.94 88 GLU A CA 1
ATOM 710 C C . GLU A 1 88 ? -11.593 14.264 9.611 1.00 87.94 88 GLU A C 1
ATOM 712 O O . GLU A 1 88 ? -12.406 14.109 8.702 1.00 87.94 88 GLU A O 1
ATOM 717 N N . GLN A 1 89 ? -10.379 14.771 9.394 1.00 90.44 89 GLN A N 1
ATOM 718 C CA . GLN A 1 89 ? -9.938 15.275 8.091 1.00 90.44 89 GLN A CA 1
ATOM 719 C C . GLN A 1 89 ? -9.719 14.164 7.057 1.00 90.44 89 GLN A C 1
ATOM 721 O O . GLN A 1 89 ? -9.722 14.413 5.847 1.00 90.44 89 GLN A O 1
ATOM 726 N N . GLN A 1 90 ? -9.455 12.938 7.516 1.00 91.94 90 GLN A N 1
ATOM 727 C CA . GLN A 1 90 ? -9.013 11.846 6.653 1.00 91.94 90 GLN A CA 1
ATOM 728 C C . GLN A 1 90 ? -9.988 10.670 6.570 1.00 91.94 90 GLN A C 1
ATOM 730 O O . GLN A 1 90 ? -9.768 9.750 5.770 1.00 91.94 90 GLN A O 1
ATOM 735 N N . LEU A 1 91 ? -11.081 10.706 7.324 1.00 92.81 91 LEU A N 1
ATOM 736 C CA . LEU A 1 91 ? -12.085 9.662 7.290 1.00 92.81 91 LEU A CA 1
ATOM 737 C C . LEU A 1 91 ? -12.748 9.578 5.911 1.00 92.81 91 LEU A C 1
ATOM 739 O O . LEU A 1 91 ? -13.007 10.578 5.243 1.00 92.81 91 LEU A O 1
ATOM 743 N N . ASN A 1 92 ? -13.010 8.355 5.467 1.00 92.94 92 ASN A N 1
ATOM 744 C CA . ASN A 1 92 ? -13.814 8.082 4.286 1.00 92.94 92 ASN A CA 1
ATOM 745 C C . ASN A 1 92 ? -14.565 6.756 4.476 1.00 92.94 92 ASN A C 1
ATOM 747 O O . ASN A 1 92 ? -14.293 6.010 5.417 1.00 92.94 92 ASN A O 1
ATOM 751 N N . LYS A 1 93 ? -15.485 6.450 3.555 1.00 93.75 93 LYS A N 1
ATOM 752 C CA . LYS A 1 93 ? -16.337 5.248 3.606 1.00 93.75 93 LYS A CA 1
ATOM 753 C C . LYS A 1 93 ? -15.574 3.911 3.624 1.00 93.75 93 LYS A C 1
ATOM 755 O O . LYS A 1 93 ? -16.154 2.892 3.975 1.00 93.75 93 LYS A O 1
ATOM 760 N N . ASN A 1 94 ? -14.303 3.911 3.229 1.00 95.00 94 ASN A N 1
ATOM 761 C CA . ASN A 1 94 ? -13.486 2.712 3.091 1.00 95.00 94 ASN A CA 1
ATOM 762 C C . ASN A 1 94 ? -12.648 2.426 4.343 1.00 95.00 94 ASN A C 1
ATOM 764 O O . ASN A 1 94 ? -12.055 1.353 4.447 1.00 95.00 94 ASN A O 1
ATOM 768 N N . VAL A 1 95 ? -12.563 3.361 5.292 1.00 95.81 95 VAL A N 1
ATOM 769 C CA . VAL A 1 95 ? -11.836 3.147 6.547 1.00 95.81 95 VAL A CA 1
ATOM 770 C C . VAL A 1 95 ? -12.611 2.153 7.411 1.00 95.81 95 VAL A C 1
ATOM 772 O O . VAL A 1 95 ? -13.734 2.430 7.820 1.00 95.81 95 VAL A O 1
ATOM 775 N N . LYS A 1 96 ? -12.001 1.001 7.711 1.00 96.00 96 LYS A N 1
ATOM 776 C CA . LYS A 1 96 ? -12.541 -0.003 8.650 1.00 96.00 96 LYS A CA 1
ATOM 777 C C . LYS A 1 96 ? -11.857 0.008 10.010 1.00 96.00 96 LYS A C 1
ATOM 779 O O . LYS A 1 96 ? -12.386 -0.542 10.971 1.00 96.00 96 LYS A O 1
ATOM 784 N N . LEU A 1 97 ? -10.667 0.591 10.077 1.00 96.31 97 LEU A N 1
ATOM 785 C CA . LEU A 1 97 ? -9.828 0.571 11.259 1.00 96.31 97 LEU A CA 1
ATOM 786 C C . LEU A 1 97 ? -9.006 1.852 11.342 1.00 96.31 97 LEU A C 1
ATOM 788 O O . LEU A 1 97 ? -8.489 2.319 10.331 1.00 96.31 97 LEU A O 1
ATOM 792 N N . ILE A 1 98 ? -8.842 2.380 12.550 1.00 96.50 98 ILE A N 1
ATOM 793 C CA . ILE A 1 98 ? -7.926 3.478 12.851 1.00 96.50 98 ILE A CA 1
ATOM 794 C C . ILE A 1 98 ? -6.746 2.908 13.641 1.00 96.50 98 ILE A C 1
ATOM 796 O O . ILE A 1 98 ? -6.930 2.137 14.582 1.00 96.50 98 ILE A O 1
ATOM 800 N N . SER A 1 99 ? -5.525 3.261 13.252 1.00 95.50 99 SER A N 1
ATOM 801 C CA . SER A 1 99 ? -4.299 2.794 13.905 1.00 95.50 99 SER A CA 1
ATOM 802 C C . SER A 1 99 ? -3.195 3.857 13.851 1.00 95.50 99 SER A C 1
ATOM 804 O O . SER A 1 99 ? -3.430 4.998 13.449 1.00 95.50 99 SER A O 1
ATOM 806 N N . GLY A 1 100 ? -1.977 3.495 14.248 1.00 93.31 100 GLY A N 1
ATOM 807 C CA . GLY A 1 100 ? -0.788 4.343 14.186 1.00 93.31 100 GLY A CA 1
ATOM 808 C C . GLY A 1 100 ? -0.378 4.920 15.538 1.00 93.31 100 GLY A C 1
ATOM 809 O O . GLY A 1 100 ? -0.665 4.360 16.593 1.00 93.31 100 GLY A O 1
ATOM 810 N N . ILE A 1 101 ? 0.310 6.065 15.504 1.00 92.88 101 ILE A N 1
ATOM 811 C CA . ILE A 1 101 ? 0.894 6.709 16.695 1.00 92.88 101 ILE A CA 1
ATOM 812 C C . ILE A 1 101 ? -0.178 7.062 17.736 1.00 92.88 101 ILE A C 1
ATOM 814 O O . ILE A 1 101 ? 0.116 7.110 18.930 1.00 92.88 101 ILE A O 1
ATOM 818 N N . ILE A 1 102 ? -1.424 7.277 17.306 1.00 91.75 102 ILE A N 1
ATOM 819 C CA . ILE A 1 102 ? -2.540 7.531 18.216 1.00 91.75 102 ILE A CA 1
ATOM 820 C C . ILE A 1 102 ? -2.727 6.414 19.257 1.00 91.75 102 ILE A C 1
ATOM 822 O O . ILE A 1 102 ? -3.078 6.709 20.394 1.00 91.75 102 ILE A O 1
ATOM 826 N N . CYS A 1 103 ? -2.424 5.158 18.914 1.00 90.69 103 CYS A N 1
ATOM 827 C CA . CYS A 1 103 ? -2.584 4.008 19.806 1.00 90.69 103 CYS A CA 1
ATOM 828 C C . CYS A 1 103 ? -1.550 3.965 20.939 1.00 90.69 103 CYS A C 1
ATOM 830 O O . CYS A 1 103 ? -1.770 3.301 21.948 1.00 90.69 103 CYS A O 1
ATOM 832 N N . SER A 1 104 ? -0.433 4.678 20.785 1.00 86.00 104 SER A N 1
ATOM 833 C CA . SER A 1 104 ? 0.580 4.831 21.833 1.00 86.00 104 SER A CA 1
ATOM 834 C C . SER A 1 104 ? 0.255 5.970 22.800 1.00 86.00 104 SER A C 1
ATOM 836 O O . SER A 1 104 ? 0.947 6.143 23.802 1.00 86.00 104 SER A O 1
ATOM 838 N N . LYS A 1 105 ? -0.770 6.779 22.506 1.00 80.44 105 LYS A N 1
ATOM 839 C CA . LYS A 1 105 ? -1.252 7.827 23.407 1.00 80.44 105 LYS A CA 1
ATOM 840 C C . LYS A 1 105 ? -2.280 7.221 24.363 1.00 80.44 105 LYS A C 1
ATOM 842 O O . LYS A 1 105 ? -3.061 6.366 23.962 1.00 80.44 105 LYS A O 1
ATOM 847 N N . ASN A 1 106 ? -2.319 7.694 25.610 1.00 67.50 106 ASN A N 1
ATOM 848 C CA . ASN A 1 106 ? -3.411 7.389 26.544 1.00 67.50 106 ASN A CA 1
ATOM 849 C C . ASN A 1 106 ? -4.689 8.112 26.092 1.00 67.50 106 ASN A C 1
ATOM 851 O O . ASN A 1 106 ? -5.083 9.128 26.659 1.00 67.50 106 ASN A O 1
ATOM 855 N N . ILE A 1 107 ? -5.292 7.632 25.008 1.00 74.31 107 ILE A N 1
ATOM 856 C CA . ILE A 1 107 ? -6.604 8.070 24.542 1.00 74.31 107 ILE A CA 1
ATOM 857 C C . ILE A 1 107 ? -7.681 7.375 25.374 1.00 74.31 107 ILE A C 1
ATOM 859 O O . ILE A 1 107 ? -7.646 6.166 25.578 1.00 74.31 107 ILE A O 1
ATOM 863 N N . ASN A 1 108 ? -8.661 8.149 25.842 1.00 70.50 108 ASN A N 1
ATOM 864 C CA . ASN A 1 108 ? -9.757 7.656 26.684 1.00 70.50 108 ASN A CA 1
ATOM 865 C C . ASN A 1 108 ? -10.796 6.821 25.910 1.00 70.50 108 ASN A C 1
ATOM 867 O O . ASN A 1 108 ? -11.797 6.402 26.489 1.00 70.50 108 ASN A O 1
ATOM 871 N N . THR A 1 109 ? -10.607 6.614 24.603 1.00 77.69 109 THR A N 1
ATOM 872 C CA . THR A 1 109 ? -11.561 5.919 23.738 1.00 77.69 109 THR A CA 1
ATOM 873 C C . THR A 1 109 ? -10.855 4.898 22.851 1.00 77.69 109 THR A C 1
ATOM 875 O O . THR A 1 109 ? -9.807 5.166 22.272 1.00 77.69 109 THR A O 1
ATOM 878 N N . ASN A 1 110 ? -11.476 3.725 22.703 1.00 82.69 110 ASN A N 1
ATOM 879 C CA . ASN A 1 110 ? -11.023 2.664 21.794 1.00 82.69 110 ASN A CA 1
ATOM 880 C C . ASN A 1 110 ? -11.777 2.692 20.455 1.00 82.69 110 ASN A C 1
ATOM 882 O O . ASN A 1 110 ? -11.664 1.770 19.648 1.00 82.69 110 ASN A O 1
ATOM 886 N N . THR A 1 111 ? -12.592 3.724 20.233 1.00 89.62 111 THR A N 1
ATOM 887 C CA . THR A 1 111 ? -13.435 3.880 19.049 1.00 89.62 111 THR A CA 1
ATOM 888 C C . THR A 1 111 ? -13.578 5.347 18.664 1.00 89.62 111 THR A C 1
ATOM 890 O O . THR A 1 111 ? -13.638 6.212 19.540 1.00 89.62 111 THR A O 1
ATOM 893 N N . PHE A 1 112 ? -13.727 5.611 17.368 1.00 90.38 112 PHE A N 1
ATOM 894 C CA . PHE A 1 112 ? -14.102 6.914 16.819 1.00 90.38 112 PHE A CA 1
ATOM 895 C C . PHE A 1 112 ? -15.157 6.719 15.730 1.00 90.38 112 PHE A C 1
ATOM 897 O O . PHE A 1 112 ? -14.921 5.972 14.787 1.00 90.38 112 PHE A O 1
ATOM 904 N N . SER A 1 113 ? -16.321 7.367 15.840 1.00 88.81 113 SER A N 1
ATOM 905 C CA . SER A 1 113 ? -17.423 7.209 14.869 1.00 88.81 113 SER A CA 1
ATOM 906 C C . SER A 1 113 ? -17.761 5.737 14.562 1.00 88.81 113 SER A C 1
ATOM 908 O O . SER A 1 113 ? -17.895 5.346 13.407 1.00 88.81 113 SER A O 1
ATOM 910 N N . ASN A 1 114 ? -17.853 4.905 15.607 1.00 90.62 114 ASN A N 1
ATOM 911 C CA . ASN A 1 114 ? -18.054 3.446 15.541 1.00 90.62 114 ASN A CA 1
ATOM 912 C C . ASN A 1 114 ? -16.924 2.634 14.878 1.00 90.62 114 ASN A C 1
ATOM 914 O O . ASN A 1 114 ? -17.042 1.415 14.767 1.00 90.62 114 ASN A O 1
ATOM 918 N N . LEU A 1 115 ? -15.818 3.263 14.480 1.00 94.69 115 LEU A N 1
ATOM 919 C CA . LEU A 1 115 ? -14.635 2.568 13.983 1.00 94.69 115 LEU A CA 1
ATOM 920 C C . LEU A 1 115 ? -13.694 2.222 15.138 1.00 94.69 115 LEU A C 1
ATOM 922 O O . LEU A 1 115 ? -13.464 3.073 16.002 1.00 94.69 115 LEU A O 1
ATOM 926 N N . PRO A 1 116 ? -13.119 1.009 15.165 1.00 95.06 116 PRO A N 1
ATOM 927 C CA . PRO A 1 116 ? -12.144 0.638 16.178 1.00 95.06 116 PRO A CA 1
ATOM 928 C C . PRO A 1 116 ? -10.853 1.452 16.028 1.00 95.06 116 PRO A C 1
ATOM 930 O O . PRO A 1 116 ? -10.352 1.645 14.919 1.00 95.06 116 PRO A O 1
ATOM 933 N N . ILE A 1 117 ? -10.297 1.883 17.160 1.00 94.88 117 ILE A N 1
ATOM 934 C CA . ILE A 1 117 ? -8.919 2.364 17.273 1.00 94.88 117 ILE A CA 1
ATOM 935 C C . ILE A 1 117 ? -8.101 1.212 17.856 1.00 94.88 117 ILE A C 1
ATOM 937 O O . ILE A 1 117 ? -8.339 0.788 18.987 1.00 94.88 117 ILE A O 1
ATOM 941 N N . LEU A 1 118 ? -7.168 0.670 17.075 1.00 93.69 118 LEU A N 1
ATOM 942 C CA . LEU A 1 118 ? -6.455 -0.558 17.419 1.00 93.69 118 LEU A CA 1
ATOM 943 C C . LEU A 1 118 ? -4.959 -0.438 17.153 1.00 93.69 118 LEU A C 1
ATOM 945 O O . LEU A 1 118 ? -4.535 -0.128 16.040 1.00 93.69 118 LEU A O 1
ATOM 949 N N . ASP A 1 119 ? -4.161 -0.800 18.152 1.00 93.75 119 ASP A N 1
ATOM 950 C CA . ASP A 1 119 ? -2.748 -1.113 17.960 1.00 93.75 119 ASP A CA 1
ATOM 951 C C . ASP A 1 119 ? -2.632 -2.466 17.236 1.00 93.75 119 ASP A C 1
ATOM 953 O O . ASP A 1 119 ? -2.876 -3.519 17.839 1.00 93.75 119 ASP A O 1
ATOM 957 N N . ILE A 1 120 ? -2.319 -2.430 15.936 1.00 93.94 120 ILE A N 1
ATOM 958 C CA . ILE A 1 120 ? -2.250 -3.621 15.074 1.00 93.94 120 ILE A CA 1
ATOM 959 C C . ILE A 1 120 ? -1.092 -4.534 15.482 1.00 93.94 120 ILE A C 1
ATOM 961 O O . ILE A 1 120 ? -1.251 -5.751 15.423 1.00 93.94 120 ILE A O 1
ATOM 965 N N . GLU A 1 121 ? 0.035 -3.981 15.939 1.00 92.12 121 GLU A N 1
ATOM 966 C CA . GLU A 1 121 ? 1.192 -4.778 16.367 1.00 92.12 121 GLU A CA 1
ATOM 967 C C . GLU A 1 121 ? 0.830 -5.647 17.573 1.00 92.12 121 GLU A C 1
ATOM 969 O O . GLU A 1 121 ? 1.182 -6.824 17.633 1.00 92.12 121 GLU A O 1
ATOM 974 N N . LYS A 1 122 ? 0.046 -5.094 18.505 1.00 92.75 122 LYS A N 1
ATOM 975 C CA . LYS A 1 122 ? -0.412 -5.824 19.696 1.00 92.75 122 LYS A CA 1
ATOM 976 C C . LYS A 1 122 ? -1.652 -6.683 19.459 1.00 92.75 122 LYS A C 1
ATOM 978 O O . LYS A 1 122 ? -1.895 -7.619 20.214 1.00 92.75 122 LYS A O 1
ATOM 983 N N . ASN A 1 123 ? -2.469 -6.365 18.455 1.00 92.69 123 ASN A N 1
ATOM 984 C CA . ASN A 1 123 ? -3.777 -6.995 18.240 1.00 92.69 123 ASN A CA 1
ATOM 985 C C . ASN A 1 123 ? -3.975 -7.471 16.795 1.00 92.69 123 ASN A C 1
ATOM 987 O O . ASN A 1 123 ? -5.056 -7.316 16.219 1.00 92.69 123 ASN A O 1
ATOM 991 N N . PHE A 1 124 ? -2.949 -8.086 16.212 1.00 93.81 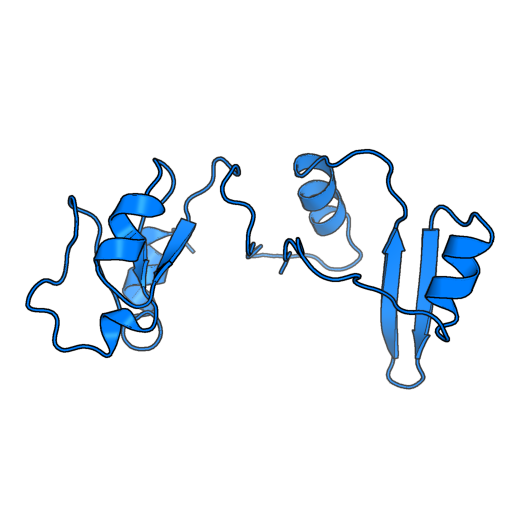124 PHE A N 1
ATOM 992 C CA . PHE A 1 124 ? -2.959 -8.488 14.807 1.00 93.81 124 PHE A CA 1
ATOM 993 C C . PHE A 1 124 ? -4.125 -9.420 14.431 1.00 93.81 124 PHE A C 1
ATOM 995 O O . PHE A 1 124 ? -4.677 -9.308 13.342 1.00 93.81 124 PHE A O 1
ATOM 1002 N N . PHE A 1 125 ? -4.575 -10.296 15.337 1.00 95.06 125 PHE A N 1
ATOM 1003 C CA . PHE A 1 125 ? -5.727 -11.176 15.086 1.00 95.06 125 PHE A CA 1
ATOM 1004 C C . PHE A 1 125 ? -7.017 -10.404 14.784 1.00 95.06 125 PHE A C 1
ATOM 1006 O O . PHE A 1 125 ? -7.700 -10.716 13.818 1.00 95.06 125 PHE A O 1
ATOM 1013 N N . LYS A 1 126 ? -7.304 -9.333 15.534 1.00 94.25 126 LYS A N 1
ATOM 1014 C CA . LYS A 1 126 ? -8.482 -8.491 15.277 1.00 94.25 126 LYS A CA 1
ATOM 1015 C C . LYS A 1 126 ? -8.371 -7.758 13.943 1.00 94.25 126 LYS A C 1
ATOM 1017 O O . LYS A 1 126 ? -9.374 -7.562 13.266 1.00 94.25 126 LYS A O 1
ATOM 1022 N N . PHE A 1 127 ? -7.157 -7.349 13.570 1.00 94.94 127 PHE A N 1
ATOM 1023 C CA . PHE A 1 127 ? -6.899 -6.795 12.244 1.00 94.94 127 PHE A CA 1
ATOM 1024 C C . PHE A 1 127 ? -7.227 -7.828 11.158 1.00 94.94 127 PHE A C 1
ATOM 1026 O O . PHE A 1 127 ? -8.005 -7.527 10.261 1.00 94.94 127 PHE A O 1
ATOM 1033 N N . LYS A 1 128 ? -6.736 -9.063 11.278 1.00 94.56 128 LYS A N 1
ATOM 1034 C CA . LYS A 1 128 ? -7.071 -10.136 10.334 1.00 94.56 128 LYS A CA 1
ATOM 1035 C C . LYS A 1 128 ? -8.576 -10.367 10.203 1.00 94.56 128 LYS A C 1
ATOM 1037 O O . LYS A 1 128 ? -9.088 -10.352 9.090 1.00 94.56 128 LYS A O 1
ATOM 1042 N N . ASP A 1 129 ? -9.295 -10.458 11.321 1.00 95.06 129 ASP A N 1
ATOM 1043 C CA . ASP A 1 129 ? -10.748 -10.675 11.317 1.00 95.06 129 ASP A CA 1
ATOM 1044 C C . ASP A 1 129 ? -11.511 -9.528 10.623 1.00 95.06 129 ASP A C 1
ATOM 1046 O O . ASP A 1 129 ? -12.428 -9.765 9.836 1.00 95.06 129 ASP A O 1
ATOM 1050 N N . LEU A 1 130 ? -11.112 -8.271 10.866 1.00 95.00 130 LEU A N 1
ATOM 1051 C CA . LEU A 1 130 ? -11.730 -7.084 10.253 1.00 95.00 130 LEU A CA 1
ATOM 1052 C C . LEU A 1 130 ? -11.560 -7.039 8.726 1.00 95.00 130 LEU A C 1
ATOM 1054 O O . LEU A 1 130 ? -12.436 -6.529 8.011 1.00 95.00 130 LEU A O 1
ATOM 1058 N N . PHE A 1 131 ? -10.424 -7.536 8.240 1.00 94.62 131 PHE A N 1
ATOM 1059 C CA . PHE A 1 131 ? -10.044 -7.507 6.828 1.00 94.62 131 PHE A CA 1
ATOM 1060 C C . PHE A 1 131 ? -10.252 -8.844 6.108 1.00 94.62 131 PHE A C 1
ATOM 1062 O O . PHE A 1 131 ? -10.152 -8.865 4.886 1.00 94.62 131 PHE A O 1
ATOM 1069 N N . GLN A 1 132 ? -10.631 -9.901 6.834 1.00 92.50 132 GLN A N 1
ATOM 1070 C CA . GLN A 1 132 ? -10.864 -11.255 6.320 1.00 92.50 132 GLN A CA 1
ATOM 1071 C C . GLN A 1 132 ? -9.633 -11.832 5.603 1.00 92.50 132 GLN A C 1
ATOM 1073 O O . GLN A 1 132 ? -9.744 -12.369 4.502 1.00 92.50 132 GLN A O 1
ATOM 1078 N N . ILE A 1 133 ? -8.463 -11.686 6.235 1.00 89.31 133 ILE A N 1
ATOM 1079 C CA . ILE A 1 133 ? -7.159 -12.165 5.740 1.00 89.31 133 ILE A CA 1
ATOM 1080 C C . ILE A 1 133 ? -6.496 -13.163 6.691 1.00 89.31 133 ILE A C 1
ATOM 1082 O O . ILE A 1 133 ? -6.801 -13.140 7.906 1.00 89.31 133 ILE A O 1
#

Foldseek 3Di:
DAEDDDPDDPDDPPDPQVVCVVVPDQWDWDADPVRDIDIDGNDPDDDVVVVVVCVCVDPDHDPDDDYYPCLVDPAADEAADQDPVSCVVRDDPRYQAYEHNVVVDPDPDQDDPNHGYDHCVVVVVVVCVSRVD

InterPro domains:
  IPR004435 Molybdopterin-guanine dinucleotide biosynthesis protein B (MobB) domain [PF03205] (5-94)
  IPR027417 P-loop containing nucleoside triphosphate hydrolase [G3DSA:3.40.50.300] (1-130)
  IPR052539 Molybdopterin-guanine dinucleotide biosynthesis adapter [PTHR40072] (2-121)

Organism: NCBI:txid412755

pLDDT: mean 89.54, std 5.69, range [67.5, 96.5]

Radius of gyration: 18.79 Å; chains: 1; bounding box: 43×31×51 Å